Protein AF-A0A2X3EYW0-F1 (afdb_monomer_lite)

Structure (mmCIF, N/CA/C/O backbone):
data_AF-A0A2X3EYW0-F1
#
_entry.id   AF-A0A2X3EYW0-F1
#
loop_
_atom_site.group_PDB
_atom_site.id
_atom_site.type_symbol
_atom_site.label_atom_id
_atom_site.label_alt_id
_atom_site.label_comp_id
_atom_site.label_asym_id
_atom_site.label_entity_id
_atom_site.label_seq_id
_atom_site.pdbx_PDB_ins_code
_atom_site.Cartn_x
_atom_site.Cartn_y
_atom_site.Cartn_z
_atom_site.occupancy
_atom_site.B_iso_or_equiv
_atom_site.auth_seq_id
_atom_site.auth_comp_id
_atom_site.auth_asym_id
_atom_site.auth_atom_id
_atom_site.pdbx_PDB_model_num
ATOM 1 N N . MET A 1 1 ? -17.356 12.977 3.835 1.00 49.22 1 MET A N 1
ATOM 2 C CA . MET A 1 1 ? -16.602 12.185 4.832 1.00 49.22 1 MET A CA 1
ATOM 3 C C . MET A 1 1 ? -15.891 11.088 4.058 1.00 49.22 1 MET A C 1
ATOM 5 O O . MET A 1 1 ? -16.578 10.277 3.456 1.00 49.22 1 MET A O 1
ATOM 9 N N . THR A 1 2 ? -14.564 11.143 3.922 1.00 60.09 2 THR A N 1
ATOM 10 C CA . THR A 1 2 ? -13.821 10.163 3.106 1.00 60.09 2 THR A CA 1
ATOM 11 C C . THR A 1 2 ? -13.886 8.774 3.749 1.00 60.09 2 THR A C 1
ATOM 13 O O . THR A 1 2 ? -13.945 8.666 4.977 1.00 60.09 2 THR A O 1
ATOM 16 N N . TRP A 1 3 ? -13.895 7.713 2.933 1.00 69.06 3 TRP A N 1
ATOM 17 C CA . TRP A 1 3 ? -14.007 6.310 3.373 1.00 69.06 3 TRP A CA 1
ATOM 18 C C . TRP A 1 3 ? -12.967 5.924 4.442 1.00 69.06 3 TRP A C 1
ATOM 20 O O . TRP A 1 3 ? -13.266 5.156 5.355 1.00 69.06 3 TRP A O 1
ATOM 30 N N . VAL A 1 4 ? -11.802 6.573 4.409 1.00 79.25 4 VAL A N 1
ATOM 31 C CA . VAL A 1 4 ? -10.723 6.501 5.407 1.00 79.25 4 VAL A CA 1
ATOM 32 C C . VAL A 1 4 ? -11.198 6.750 6.848 1.00 79.25 4 VAL A C 1
ATOM 34 O O . VAL A 1 4 ? -10.780 6.062 7.782 1.00 79.25 4 VAL A O 1
ATOM 37 N N . HIS A 1 5 ? -12.096 7.717 7.051 1.00 80.56 5 HIS A N 1
ATOM 38 C CA . HIS A 1 5 ? -12.575 8.099 8.384 1.00 80.56 5 HIS A CA 1
ATOM 39 C C . HIS A 1 5 ? -13.739 7.229 8.872 1.00 80.56 5 HIS A C 1
ATOM 41 O O . HIS A 1 5 ? -14.066 7.250 10.060 1.00 80.56 5 HIS A O 1
ATOM 47 N N . ALA A 1 6 ? -14.367 6.452 7.985 1.00 84.25 6 ALA A N 1
ATOM 48 C CA . ALA A 1 6 ? -15.494 5.602 8.351 1.00 84.25 6 ALA A CA 1
ATOM 49 C C . ALA A 1 6 ? -15.047 4.408 9.212 1.00 84.25 6 ALA A C 1
ATOM 51 O O . ALA A 1 6 ? -15.672 4.130 10.232 1.00 84.25 6 ALA A O 1
ATOM 52 N N . ILE A 1 7 ? -13.936 3.749 8.866 1.00 86.56 7 ILE A N 1
ATOM 53 C CA . ILE A 1 7 ? -13.400 2.585 9.597 1.00 86.56 7 ILE A CA 1
ATOM 54 C C . ILE A 1 7 ? -13.190 2.876 11.100 1.00 86.56 7 ILE A C 1
ATOM 56 O O . ILE A 1 7 ? -13.763 2.160 11.928 1.00 86.56 7 ILE A O 1
ATOM 60 N N . PRO A 1 8 ? -12.445 3.928 11.507 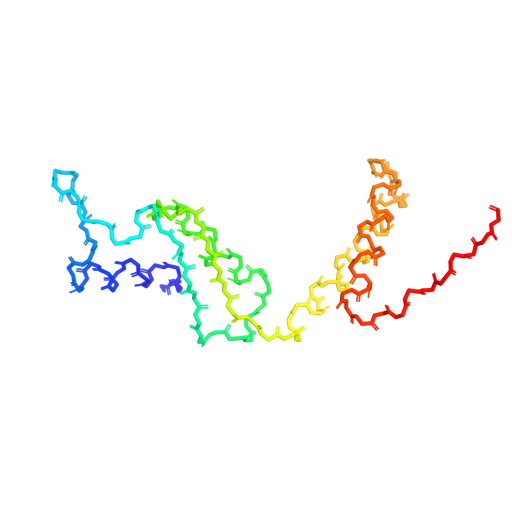1.00 86.00 8 PRO A N 1
ATOM 61 C CA . PRO A 1 8 ? -12.274 4.239 12.925 1.00 86.00 8 PRO A CA 1
ATOM 62 C C . PRO A 1 8 ? -13.581 4.690 13.587 1.00 86.00 8 PRO A C 1
ATOM 64 O O . PRO A 1 8 ? -13.826 4.334 14.739 1.00 86.00 8 PRO A O 1
ATOM 67 N N . LEU A 1 9 ? -14.450 5.416 12.871 1.00 87.94 9 LEU A N 1
ATOM 68 C CA . LEU A 1 9 ? -15.754 5.832 13.392 1.00 87.94 9 LEU A CA 1
ATOM 69 C C . LEU A 1 9 ? -16.610 4.617 13.781 1.00 87.94 9 LEU A C 1
ATOM 71 O O . LEU A 1 9 ? -17.181 4.586 14.871 1.00 87.94 9 LEU A O 1
ATOM 75 N N . TYR A 1 10 ? -16.690 3.605 12.913 1.00 90.44 10 TYR A N 1
ATOM 76 C CA . TYR A 1 10 ? -17.443 2.382 13.194 1.00 90.44 10 TYR A CA 1
ATOM 77 C C . TYR A 1 10 ? -16.789 1.533 14.289 1.00 90.44 10 TYR A C 1
ATOM 79 O O . TYR A 1 10 ? -17.503 1.004 15.139 1.00 90.44 10 TYR A O 1
ATOM 87 N N . ALA A 1 11 ? -15.456 1.469 14.349 1.00 89.12 11 ALA A N 1
ATOM 88 C CA . ALA A 1 11 ? -14.756 0.782 15.434 1.00 89.12 11 ALA A CA 1
ATOM 89 C C . ALA A 1 11 ? -15.024 1.425 16.807 1.00 89.12 11 ALA A C 1
ATOM 91 O O . ALA A 1 11 ? -15.203 0.710 17.792 1.00 89.12 11 ALA A O 1
ATOM 92 N N . ILE A 1 12 ? -15.113 2.759 16.877 1.00 90.75 12 ILE A N 1
ATOM 93 C CA . ILE A 1 12 ? -15.508 3.476 18.101 1.00 90.75 12 ILE A CA 1
ATOM 94 C C . ILE A 1 12 ? -16.962 3.158 18.459 1.00 90.75 12 ILE A C 1
ATOM 96 O O . ILE A 1 12 ? -17.245 2.815 19.605 1.00 90.75 12 ILE A O 1
ATOM 100 N N . LYS A 1 13 ? -17.879 3.202 17.480 1.00 90.69 13 LYS A N 1
ATOM 101 C CA . LYS A 1 13 ? -19.300 2.868 17.694 1.00 90.69 13 LYS A CA 1
ATOM 102 C C . LYS A 1 13 ? -19.506 1.444 18.218 1.00 90.69 13 LYS A C 1
ATOM 104 O O . LYS A 1 13 ? -20.417 1.220 19.003 1.00 90.69 13 LYS A O 1
ATOM 109 N N . GLN A 1 14 ? -18.661 0.500 17.808 1.00 91.81 14 GLN A N 1
ATOM 110 C CA . GLN A 1 14 ? -18.693 -0.892 18.269 1.00 91.81 14 GLN A CA 1
ATOM 111 C C . GLN A 1 14 ? -17.881 -1.134 19.557 1.00 91.81 14 GLN A C 1
ATOM 113 O O . GLN A 1 14 ? -17.811 -2.263 20.035 1.00 91.81 14 GLN A O 1
ATOM 118 N N . GLY A 1 15 ? -17.241 -0.105 20.128 1.00 90.56 15 GLY A N 1
ATOM 119 C CA . GLY A 1 15 ? -16.423 -0.229 21.343 1.00 90.56 15 GLY A CA 1
ATOM 120 C C . GLY A 1 15 ? -15.077 -0.944 21.146 1.00 90.56 15 GLY A C 1
ATOM 121 O O . GLY A 1 15 ? -14.429 -1.323 22.124 1.00 90.56 15 GLY A O 1
ATOM 122 N N . LEU A 1 16 ? -14.646 -1.121 19.895 1.00 89.94 16 LEU A N 1
ATOM 123 C CA . LEU A 1 16 ? -13.391 -1.771 19.499 1.00 89.94 16 LEU A CA 1
ATOM 124 C C . LEU A 1 16 ? -12.197 -0.799 19.468 1.00 89.94 16 LEU A C 1
ATOM 126 O O . LEU A 1 16 ? -11.038 -1.227 19.475 1.00 89.94 16 LEU A O 1
ATOM 130 N N . LEU A 1 17 ? -12.474 0.507 19.441 1.00 90.06 17 LEU A N 1
ATOM 131 C CA . LEU A 1 17 ? -11.487 1.582 19.462 1.00 90.06 17 LEU A CA 1
ATOM 132 C C . LEU A 1 17 ? -11.892 2.651 20.487 1.00 90.06 17 LEU A C 1
ATOM 134 O O . LEU A 1 17 ? -13.035 3.100 20.495 1.00 90.06 17 LEU A O 1
ATOM 138 N N . THR A 1 18 ? -10.957 3.087 21.331 1.00 90.12 18 THR A N 1
ATOM 139 C CA . THR A 1 18 ? -11.167 4.185 22.289 1.00 90.12 18 THR A CA 1
ATOM 140 C C . THR A 1 18 ? -10.250 5.368 21.992 1.00 90.12 18 THR A C 1
ATOM 142 O O . THR A 1 18 ? -9.112 5.201 21.547 1.00 90.12 18 THR A O 1
ATOM 145 N N . VAL A 1 19 ? -10.738 6.577 22.283 1.00 87.50 19 VAL A N 1
ATOM 146 C CA . VAL A 1 19 ? -9.959 7.823 22.160 1.00 87.50 19 VAL A CA 1
ATOM 147 C C . VAL A 1 19 ? -9.063 8.044 23.384 1.00 87.50 19 VAL A C 1
ATOM 149 O O . VAL A 1 19 ? -7.952 8.556 23.254 1.00 87.50 19 VAL A O 1
ATOM 152 N N . GLU A 1 20 ? -9.517 7.629 24.570 1.00 88.50 20 GLU A N 1
ATOM 153 C CA . GLU A 1 20 ? -8.763 7.786 25.814 1.00 88.50 20 GLU A CA 1
ATOM 154 C C . GLU A 1 20 ? -7.443 6.995 25.785 1.00 88.50 20 GLU A C 1
ATOM 156 O O . GLU A 1 20 ? -7.389 5.845 25.340 1.00 88.50 20 GLU A O 1
ATOM 161 N N . LYS A 1 21 ? -6.360 7.629 26.262 1.00 83.00 21 LYS A N 1
ATOM 162 C CA . LYS A 1 21 ? -5.015 7.031 26.297 1.00 83.00 21 LYS A CA 1
ATOM 163 C C . LYS A 1 21 ? -4.876 5.962 27.383 1.00 83.00 21 LYS A C 1
ATOM 165 O O . LYS A 1 21 ? -4.164 4.979 27.186 1.00 83.00 21 LYS A O 1
ATOM 170 N N . LYS A 1 22 ? -5.524 6.152 28.534 1.00 87.06 22 LYS A N 1
ATOM 171 C CA . LYS A 1 22 ? -5.467 5.209 29.652 1.00 87.06 22 LYS A CA 1
ATOM 172 C C . LYS A 1 22 ? -6.342 3.998 29.327 1.00 87.06 22 LYS A C 1
ATOM 174 O O . LYS A 1 22 ? -7.524 4.151 29.056 1.00 87.06 22 LYS A O 1
ATOM 179 N N . GLY A 1 23 ? -5.753 2.801 29.322 1.00 82.75 23 GLY A N 1
ATOM 180 C CA . GLY A 1 23 ? -6.479 1.570 28.982 1.00 82.75 23 GLY A CA 1
ATOM 181 C C . GLY A 1 23 ? -6.958 1.510 27.526 1.00 82.75 23 GLY A C 1
ATOM 182 O O . GLY A 1 23 ? -7.998 0.910 27.256 1.00 82.75 23 GLY A O 1
ATOM 183 N N . LYS A 1 24 ? -6.225 2.151 26.599 1.00 88.38 24 LYS A N 1
ATOM 184 C CA . LYS A 1 24 ? -6.621 2.289 25.192 1.00 88.38 24 LYS A CA 1
ATOM 185 C C . LYS A 1 24 ? -6.947 0.932 24.563 1.00 88.38 24 LYS A C 1
ATOM 187 O O . LYS A 1 24 ? -6.078 0.069 24.443 1.00 88.38 24 LYS A O 1
ATOM 192 N N . LYS A 1 25 ? -8.181 0.782 24.082 1.00 88.06 25 LYS A N 1
ATOM 193 C CA . LYS A 1 25 ? -8.575 -0.320 23.202 1.00 88.06 25 LYS A CA 1
ATOM 194 C C . LYS A 1 25 ? -8.317 0.105 21.767 1.00 88.06 25 LYS A C 1
ATOM 196 O O . LYS A 1 25 ? -8.771 1.163 21.338 1.00 88.06 25 LYS A O 1
ATOM 201 N N . ASN A 1 26 ? -7.567 -0.707 21.038 1.00 90.69 26 ASN A N 1
ATOM 202 C CA . ASN A 1 26 ? -7.345 -0.522 19.614 1.00 90.69 26 ASN A CA 1
ATOM 203 C C . ASN A 1 26 ? -7.272 -1.892 18.945 1.00 90.69 26 ASN A C 1
ATOM 205 O O . ASN A 1 26 ? -6.231 -2.547 18.983 1.00 90.69 26 ASN A O 1
ATOM 209 N N . ILE A 1 27 ? -8.378 -2.311 18.332 1.00 90.44 27 ILE A N 1
ATOM 210 C CA . ILE A 1 27 ? -8.475 -3.603 17.645 1.00 90.44 27 ILE A CA 1
ATOM 211 C C . ILE A 1 27 ? -7.475 -3.754 16.488 1.00 90.44 27 ILE A C 1
ATOM 213 O O . ILE A 1 27 ? -7.124 -4.874 16.134 1.00 90.44 27 ILE A O 1
ATOM 217 N N . PHE A 1 28 ? -6.984 -2.645 15.934 1.00 91.44 28 PHE A N 1
ATOM 218 C CA . PHE A 1 28 ? -6.047 -2.633 14.810 1.00 91.44 28 PHE A CA 1
ATOM 219 C C . PHE A 1 28 ? -4.581 -2.750 15.251 1.00 91.44 28 PHE A C 1
ATOM 221 O O . PHE A 1 28 ? -3.723 -3.103 14.447 1.00 91.44 28 PHE A O 1
ATOM 228 N N . SER A 1 29 ? -4.283 -2.469 16.525 1.00 90.62 29 SER A N 1
ATOM 229 C CA . SER A 1 29 ? -2.909 -2.357 17.023 1.00 90.62 29 SER A CA 1
ATOM 230 C C . SER A 1 29 ? -2.135 -3.666 16.864 1.00 90.62 29 SER A C 1
ATOM 232 O O . SER A 1 29 ? -2.502 -4.679 17.459 1.00 90.62 29 SER A O 1
ATOM 234 N N . GLY A 1 30 ? -1.044 -3.632 16.093 1.00 88.88 30 GLY A N 1
ATOM 235 C CA . GLY A 1 30 ? -0.175 -4.788 15.849 1.00 88.88 30 GLY A CA 1
ATOM 236 C C . GLY A 1 30 ? -0.793 -5.880 14.970 1.00 88.88 30 GLY A C 1
ATOM 237 O O . GLY A 1 30 ? -0.259 -6.985 14.919 1.00 88.88 30 GLY A O 1
ATOM 238 N N . ARG A 1 31 ? -1.914 -5.598 14.293 1.00 92.62 31 ARG A N 1
ATOM 239 C CA . ARG A 1 31 ? -2.596 -6.540 13.392 1.00 92.62 31 ARG A CA 1
ATOM 240 C C . ARG A 1 31 ? -2.484 -6.107 11.936 1.00 92.62 31 ARG A C 1
ATOM 242 O O . ARG A 1 31 ? -2.126 -4.967 11.648 1.00 92.62 31 ARG A O 1
ATOM 249 N N . ILE A 1 32 ? -2.810 -7.024 11.032 1.00 92.12 32 ILE A N 1
ATOM 250 C CA . ILE A 1 32 ? -2.972 -6.733 9.607 1.00 92.12 32 ILE A CA 1
ATOM 251 C C . ILE A 1 32 ? -4.424 -6.306 9.376 1.00 92.12 32 ILE A C 1
ATOM 253 O O . ILE A 1 32 ? -5.348 -6.973 9.842 1.00 92.12 32 ILE A O 1
ATOM 257 N N . LEU A 1 33 ? -4.615 -5.172 8.702 1.00 90.12 33 LEU A N 1
ATOM 258 C CA . LEU A 1 33 ? -5.928 -4.693 8.283 1.00 90.12 33 LEU A CA 1
ATOM 259 C C . LEU A 1 33 ? -6.237 -5.236 6.885 1.00 90.12 33 LEU A C 1
ATOM 261 O O . LEU A 1 33 ? -5.521 -4.934 5.937 1.00 90.12 33 LEU A O 1
ATOM 265 N N . GLU A 1 34 ? -7.301 -6.018 6.753 1.00 92.69 34 GLU A N 1
ATOM 266 C CA . GLU A 1 34 ? -7.745 -6.556 5.465 1.00 92.69 34 GLU A CA 1
ATOM 267 C C . GLU A 1 34 ? -9.053 -5.874 5.052 1.00 92.69 34 GLU A C 1
ATOM 269 O O . GLU A 1 34 ? -10.014 -5.845 5.824 1.00 92.69 34 GLU A O 1
ATOM 274 N N . ILE A 1 35 ? -9.077 -5.280 3.857 1.00 90.06 35 ILE A N 1
ATOM 275 C CA . ILE A 1 35 ? -10.215 -4.520 3.330 1.00 90.06 35 ILE A CA 1
ATOM 276 C C . ILE A 1 35 ? -10.766 -5.228 2.088 1.00 90.06 35 ILE A C 1
ATOM 278 O O . ILE A 1 35 ? -10.057 -5.453 1.105 1.00 90.06 35 ILE A O 1
ATOM 282 N N . GLU A 1 36 ? -12.062 -5.529 2.110 1.00 91.69 36 GLU A N 1
ATOM 283 C CA . GLU A 1 36 ? -12.811 -6.088 0.981 1.00 91.69 36 GLU A CA 1
ATOM 284 C C . GLU A 1 36 ? -14.065 -5.245 0.679 1.00 91.69 36 GLU A C 1
ATOM 286 O O . GLU A 1 36 ? -14.475 -4.405 1.481 1.00 91.69 36 GLU A O 1
ATOM 291 N N . GLY A 1 37 ? -14.685 -5.474 -0.485 1.00 89.00 37 GLY A N 1
ATOM 292 C CA . GLY A 1 37 ? -15.959 -4.850 -0.876 1.00 89.00 37 GLY A CA 1
ATOM 293 C C . GLY A 1 37 ? -15.846 -3.621 -1.784 1.00 89.00 37 GLY A C 1
ATOM 294 O O . GLY A 1 37 ? -16.871 -3.066 -2.170 1.00 89.00 37 GLY A O 1
ATOM 295 N N . LEU A 1 38 ? -14.628 -3.218 -2.161 1.00 90.75 38 LEU A N 1
ATOM 296 C CA . LEU A 1 38 ? -14.360 -2.078 -3.049 1.00 90.75 38 LEU A CA 1
ATOM 297 C C . LEU A 1 38 ? -13.422 -2.476 -4.210 1.00 90.75 38 LEU A C 1
ATOM 299 O O . LEU A 1 38 ? -12.319 -1.941 -4.312 1.00 90.75 38 LEU A O 1
ATOM 303 N N . PRO A 1 39 ? -13.809 -3.443 -5.062 1.00 90.56 39 PRO A N 1
ATOM 304 C CA . PRO A 1 39 ? -12.866 -4.095 -5.968 1.00 90.56 39 PRO A CA 1
ATOM 305 C C . PRO A 1 39 ? -12.459 -3.236 -7.178 1.00 90.56 39 PRO A C 1
ATOM 307 O O . PRO A 1 39 ? -11.379 -3.441 -7.725 1.00 90.56 39 PRO A O 1
ATOM 310 N N . ASP A 1 40 ? -13.284 -2.263 -7.569 1.00 90.88 40 ASP A N 1
ATOM 311 C CA . ASP A 1 40 ? -13.086 -1.436 -8.771 1.00 90.88 40 ASP A CA 1
ATOM 312 C C . ASP A 1 40 ? -12.442 -0.072 -8.475 1.00 90.88 40 ASP A C 1
ATOM 314 O O . ASP A 1 40 ? -12.440 0.825 -9.319 1.00 90.88 40 ASP A O 1
ATOM 318 N N . LEU A 1 41 ? -11.912 0.119 -7.262 1.00 91.31 41 LEU A N 1
ATOM 319 C CA . LEU A 1 41 ? -11.170 1.333 -6.937 1.00 91.31 41 LEU A CA 1
ATOM 320 C C . LEU A 1 41 ? -9.901 1.429 -7.779 1.00 91.31 41 LEU A C 1
ATOM 322 O O . LEU A 1 41 ? -9.175 0.447 -7.960 1.00 91.31 41 LEU A O 1
ATOM 326 N N . LYS A 1 42 ? -9.585 2.653 -8.213 1.00 91.81 42 LYS A N 1
ATOM 327 C CA . LYS A 1 42 ? -8.265 2.940 -8.773 1.00 91.81 42 LYS A CA 1
ATOM 328 C C . LYS A 1 42 ? -7.189 2.702 -7.717 1.00 91.81 42 LYS A C 1
ATOM 330 O O . LYS A 1 42 ? -7.427 2.903 -6.523 1.00 91.81 42 LYS A O 1
ATOM 335 N N . VAL A 1 43 ? -5.994 2.311 -8.153 1.00 91.69 43 VAL A N 1
ATOM 336 C CA . VAL A 1 43 ? -4.880 1.992 -7.245 1.00 91.69 43 VAL A CA 1
ATOM 337 C C . VAL A 1 43 ? -4.518 3.190 -6.359 1.00 91.69 43 VAL A C 1
ATOM 339 O O . VAL A 1 43 ? -4.222 3.008 -5.182 1.00 91.69 43 VAL A O 1
ATOM 342 N N . GLU A 1 44 ? -4.634 4.416 -6.867 1.00 90.44 44 GLU A N 1
ATOM 343 C CA . GLU A 1 44 ? -4.409 5.650 -6.106 1.00 90.44 44 GLU A CA 1
ATOM 344 C C . GLU A 1 44 ? -5.441 5.836 -4.983 1.00 90.44 44 GLU A C 1
ATOM 346 O O . GLU A 1 44 ? -5.090 6.227 -3.875 1.00 90.44 44 GLU A O 1
ATOM 351 N N . GLN A 1 45 ? -6.708 5.501 -5.235 1.00 89.44 45 GLN A N 1
ATOM 352 C CA . GLN A 1 45 ? -7.770 5.584 -4.225 1.00 89.44 45 GLN A CA 1
ATOM 353 C C . GLN A 1 45 ? -7.641 4.469 -3.184 1.00 89.44 45 GLN A C 1
ATOM 355 O O . GLN A 1 45 ? -7.881 4.674 -1.995 1.00 89.44 45 GLN A O 1
ATOM 360 N N . ALA A 1 46 ? -7.246 3.275 -3.626 1.00 91.12 46 ALA A N 1
ATOM 361 C CA . ALA A 1 46 ? -6.929 2.168 -2.737 1.00 91.12 46 ALA A CA 1
ATOM 362 C C . ALA A 1 46 ? -5.733 2.504 -1.832 1.00 91.12 46 ALA A C 1
ATOM 364 O O . ALA A 1 46 ? -5.744 2.156 -0.649 1.00 91.12 46 ALA A O 1
ATOM 365 N N . PHE A 1 47 ? -4.746 3.240 -2.357 1.00 90.69 47 PHE A N 1
ATOM 366 C CA . PHE A 1 47 ? -3.599 3.703 -1.587 1.00 90.69 47 PHE A CA 1
ATOM 367 C C . PHE A 1 47 ? -4.021 4.580 -0.403 1.00 90.69 47 PHE A C 1
ATOM 369 O O . PHE A 1 47 ? -3.557 4.324 0.705 1.00 90.69 47 PHE A O 1
ATOM 376 N N . GLU A 1 48 ? -4.971 5.507 -0.579 1.00 89.94 48 GLU A N 1
ATOM 377 C CA . GLU A 1 48 ? -5.490 6.350 0.516 1.00 89.94 48 GLU A CA 1
ATOM 378 C C . GLU A 1 48 ? -6.029 5.527 1.701 1.00 89.94 48 GLU A C 1
ATOM 380 O O . GLU A 1 48 ? -5.838 5.885 2.865 1.00 89.94 48 GLU A O 1
ATOM 385 N N . LEU A 1 49 ? -6.689 4.396 1.422 1.00 87.81 49 LEU A N 1
ATOM 386 C CA . LEU A 1 49 ? -7.194 3.489 2.458 1.00 87.81 49 LEU A CA 1
ATOM 387 C C . LEU A 1 49 ? -6.062 2.726 3.148 1.00 87.81 49 LEU A C 1
ATOM 389 O O . LEU A 1 49 ? -6.073 2.565 4.371 1.00 87.81 49 LEU A O 1
ATOM 393 N N . THR A 1 50 ? -5.092 2.242 2.372 1.00 89.06 50 THR A N 1
ATOM 394 C CA . THR A 1 50 ? -3.961 1.483 2.914 1.00 89.06 50 THR A CA 1
ATOM 395 C C . THR A 1 50 ? -2.993 2.359 3.705 1.00 89.06 50 THR A C 1
ATOM 397 O O . THR A 1 50 ? -2.508 1.918 4.744 1.00 89.06 50 THR A O 1
ATOM 400 N N . ASP A 1 51 ? -2.772 3.605 3.290 1.00 90.25 51 ASP A N 1
ATOM 401 C CA . ASP A 1 51 ? -1.878 4.556 3.955 1.00 90.25 51 ASP A CA 1
ATOM 402 C C . ASP A 1 51 ? -2.418 4.946 5.339 1.00 90.25 51 ASP A C 1
ATOM 404 O O . ASP A 1 51 ? -1.727 4.862 6.358 1.00 90.25 51 ASP A O 1
ATOM 408 N N . ALA A 1 52 ? -3.728 5.196 5.425 1.00 87.94 52 ALA A N 1
ATOM 409 C CA . ALA A 1 52 ? -4.391 5.508 6.687 1.00 87.94 52 ALA A CA 1
ATOM 410 C C . ALA A 1 52 ? -4.344 4.377 7.733 1.00 87.94 52 ALA A C 1
ATOM 412 O O . ALA A 1 52 ? -4.635 4.614 8.908 1.00 87.94 52 ALA A O 1
ATOM 413 N N . SER A 1 53 ? -3.983 3.148 7.349 1.00 86.94 53 SER A N 1
ATOM 414 C CA . SER A 1 53 ? -3.810 2.039 8.295 1.00 86.94 53 SER A CA 1
ATOM 415 C C . SER A 1 53 ? -2.655 2.273 9.278 1.00 86.94 53 SER A C 1
ATOM 417 O O . SER A 1 53 ? -2.747 1.859 10.441 1.00 86.94 53 SER A O 1
ATOM 419 N N . ALA A 1 54 ? -1.614 3.006 8.862 1.00 85.94 54 ALA A N 1
ATOM 420 C CA . ALA A 1 54 ? -0.482 3.358 9.715 1.00 85.94 54 ALA A CA 1
ATOM 421 C C . ALA A 1 54 ? -0.935 4.228 10.899 1.00 85.94 54 ALA A C 1
ATOM 423 O O . ALA A 1 54 ? -0.570 3.976 12.051 1.00 85.94 54 ALA A O 1
ATOM 424 N N . GLU A 1 55 ? -1.850 5.171 10.652 1.00 84.00 55 GLU A N 1
ATOM 425 C CA . GLU A 1 55 ? -2.465 5.998 11.695 1.00 84.00 55 GLU A CA 1
ATOM 426 C C . GLU A 1 55 ? -3.311 5.194 12.703 1.00 84.00 55 GLU A C 1
ATOM 428 O O . GLU A 1 55 ? -3.779 5.733 13.713 1.00 84.00 55 GLU A O 1
ATOM 433 N N . ARG A 1 56 ? -3.575 3.912 12.426 1.00 82.00 56 ARG A N 1
ATOM 434 C CA . ARG A 1 56 ? -4.323 2.996 13.301 1.00 82.00 56 ARG A CA 1
ATOM 435 C C . ARG A 1 56 ? -3.411 2.025 14.051 1.00 82.00 56 ARG A C 1
ATOM 437 O O . ARG A 1 56 ? -3.914 1.182 14.792 1.00 82.00 56 ARG A O 1
ATOM 444 N N . SER A 1 57 ? -2.091 2.177 13.926 1.00 86.12 57 SER A N 1
ATOM 445 C CA . SER A 1 57 ? -1.090 1.272 14.509 1.00 86.12 57 SER A CA 1
ATOM 446 C C . SER A 1 57 ? -1.201 -0.168 13.991 1.00 86.12 57 SER A C 1
ATOM 448 O O . SER A 1 57 ? -0.808 -1.106 14.690 1.00 86.12 57 SER A O 1
ATOM 450 N N . ALA A 1 58 ? -1.749 -0.347 12.786 1.00 88.56 58 ALA A N 1
ATOM 451 C CA . ALA A 1 58 ? -1.708 -1.625 12.091 1.00 88.56 58 ALA A CA 1
ATOM 452 C C . ALA A 1 58 ? -0.264 -1.941 11.669 1.00 88.56 58 ALA A C 1
ATOM 454 O O . ALA A 1 58 ? 0.512 -1.042 11.351 1.00 88.56 58 ALA A O 1
ATOM 455 N N . ALA A 1 59 ? 0.095 -3.224 11.669 1.00 90.06 59 ALA A N 1
ATOM 456 C CA . ALA A 1 59 ? 1.394 -3.694 11.188 1.00 90.06 59 ALA A CA 1
ATOM 457 C C . ALA A 1 59 ? 1.481 -3.692 9.650 1.00 90.06 59 ALA A C 1
ATOM 459 O O . ALA A 1 59 ? 2.571 -3.688 9.087 1.00 90.06 59 ALA A O 1
ATOM 460 N N . GLY A 1 60 ? 0.330 -3.694 8.976 1.00 91.44 60 GLY A N 1
ATOM 461 C CA . GLY A 1 60 ? 0.208 -3.626 7.527 1.00 91.44 60 GLY A CA 1
ATOM 462 C C . GLY A 1 60 ? -1.255 -3.589 7.098 1.00 91.44 60 GLY A C 1
ATOM 463 O O . GLY A 1 60 ? -2.158 -3.795 7.915 1.00 91.44 60 GLY A O 1
ATOM 464 N N . CYS A 1 61 ? -1.483 -3.339 5.811 1.00 92.88 61 CYS A N 1
ATOM 465 C CA . CYS A 1 61 ? -2.812 -3.310 5.219 1.00 92.88 61 CYS A CA 1
ATOM 466 C C . CYS A 1 61 ? -2.816 -4.019 3.866 1.00 92.88 61 CYS A C 1
ATOM 468 O O . CYS A 1 61 ? -1.857 -3.914 3.101 1.00 92.88 61 CYS A O 1
ATOM 470 N N . THR A 1 62 ? -3.900 -4.728 3.578 1.00 93.56 62 THR A N 1
ATOM 471 C CA . THR A 1 62 ? -4.186 -5.312 2.270 1.00 93.56 62 THR A CA 1
ATOM 472 C C . THR A 1 62 ? -5.595 -4.926 1.849 1.00 93.56 62 THR A C 1
ATOM 474 O O . THR A 1 62 ? -6.506 -4.833 2.674 1.00 93.56 62 THR A O 1
ATOM 477 N N . ILE A 1 63 ? -5.772 -4.692 0.555 1.00 93.50 63 ILE A N 1
ATOM 478 C CA . ILE A 1 63 ? -7.061 -4.390 -0.051 1.00 93.50 63 ILE A CA 1
ATOM 479 C C . ILE A 1 63 ? -7.244 -5.260 -1.284 1.00 93.50 63 ILE A C 1
ATOM 481 O O . ILE A 1 63 ? -6.345 -5.398 -2.116 1.00 93.50 63 ILE A O 1
ATOM 485 N N . LYS A 1 64 ? -8.420 -5.868 -1.393 1.00 93.06 64 LYS A N 1
ATOM 486 C CA . LYS A 1 64 ? -8.761 -6.733 -2.516 1.00 93.06 64 LYS A CA 1
ATOM 487 C C . LYS A 1 64 ? -9.321 -5.909 -3.667 1.00 93.06 64 LYS A C 1
ATOM 489 O O . LYS A 1 64 ? -10.424 -5.375 -3.564 1.00 93.06 64 LYS A O 1
ATOM 494 N N . LEU A 1 65 ? -8.564 -5.857 -4.758 1.00 94.19 65 LEU A N 1
ATOM 495 C CA . LEU A 1 65 ? -8.947 -5.202 -6.006 1.00 94.19 65 LEU A CA 1
ATOM 496 C C . LEU A 1 65 ? -9.095 -6.214 -7.141 1.00 94.19 65 LEU A C 1
ATOM 498 O O . LEU A 1 65 ? -8.489 -7.290 -7.132 1.00 94.19 65 LEU A O 1
ATOM 502 N N . ASN A 1 66 ? -9.888 -5.828 -8.132 1.00 93.38 66 ASN A N 1
ATOM 503 C CA . ASN A 1 66 ? -9.986 -6.500 -9.415 1.00 93.38 66 ASN A CA 1
ATOM 504 C C . ASN A 1 66 ? -8.710 -6.278 -10.250 1.00 93.38 66 ASN A C 1
ATOM 506 O O . ASN A 1 66 ? -7.865 -5.435 -9.937 1.00 93.38 66 ASN A O 1
ATOM 510 N N . LYS A 1 67 ? -8.530 -7.065 -11.315 1.00 91.56 67 LYS A N 1
ATOM 511 C CA . LYS A 1 67 ? -7.295 -7.027 -12.121 1.00 91.56 67 LYS A CA 1
ATOM 512 C C . LYS A 1 67 ? -7.221 -5.780 -12.996 1.00 91.56 67 LYS A C 1
ATOM 514 O O . LYS A 1 67 ? -6.137 -5.270 -13.247 1.00 91.56 67 LYS A O 1
ATOM 519 N N . GLU A 1 68 ? -8.367 -5.301 -13.444 1.00 92.19 68 GLU A N 1
ATOM 520 C CA . GLU A 1 68 ? -8.559 -4.188 -14.361 1.00 92.19 68 GLU A CA 1
ATOM 521 C C . GLU A 1 68 ? -7.878 -2.898 -13.860 1.00 92.19 68 GLU A C 1
ATOM 523 O O . GLU A 1 68 ? -6.995 -2.404 -14.569 1.00 92.19 68 GLU A O 1
ATOM 528 N N . PRO A 1 69 ? -8.157 -2.392 -12.637 1.00 92.94 69 PRO A N 1
ATOM 529 C CA . PRO A 1 69 ? -7.483 -1.195 -12.122 1.00 92.94 69 PRO A CA 1
ATOM 530 C C . PRO A 1 69 ? -5.975 -1.399 -11.913 1.00 92.94 69 PRO A C 1
ATOM 532 O O . PRO A 1 69 ? -5.191 -0.464 -12.070 1.00 92.94 69 PRO A O 1
ATOM 535 N N . ILE A 1 70 ? -5.541 -2.625 -11.599 1.00 91.88 70 ILE A N 1
ATOM 536 C CA . ILE A 1 70 ? -4.119 -2.952 -11.428 1.00 91.88 70 ILE A CA 1
ATOM 537 C C . ILE A 1 70 ? -3.394 -2.879 -12.777 1.00 91.88 70 ILE A C 1
ATOM 539 O O . ILE A 1 70 ? -2.311 -2.304 -12.868 1.00 91.88 70 ILE A O 1
ATOM 543 N N . VAL A 1 71 ? -3.984 -3.433 -13.836 1.00 93.31 71 VAL A N 1
ATOM 544 C CA . VAL A 1 71 ? -3.406 -3.428 -15.188 1.00 93.31 71 VAL A CA 1
ATOM 545 C C . VAL A 1 71 ? -3.332 -2.004 -15.747 1.00 93.31 71 VAL A C 1
ATOM 547 O O . VAL A 1 71 ? -2.298 -1.632 -16.303 1.00 93.31 71 VAL A O 1
ATOM 550 N N . GLU A 1 72 ? -4.379 -1.189 -15.558 1.00 92.81 72 GLU A N 1
ATOM 551 C CA . GLU A 1 72 ? -4.373 0.243 -15.911 1.00 92.81 72 GLU A CA 1
ATOM 552 C C . GLU A 1 72 ? -3.186 0.961 -15.250 1.00 92.81 72 GLU A C 1
ATOM 554 O O . GLU A 1 72 ? -2.386 1.616 -15.927 1.00 92.81 72 GLU A O 1
ATOM 559 N N . TYR A 1 73 ? -3.015 0.756 -13.941 1.00 94.25 73 TYR A N 1
ATOM 560 C CA . TYR A 1 73 ? -1.925 1.347 -13.172 1.00 94.25 73 TYR A CA 1
ATOM 561 C C . TYR A 1 73 ? -0.542 0.884 -13.653 1.00 94.25 73 TYR A C 1
ATOM 563 O O . TYR A 1 73 ? 0.363 1.702 -13.831 1.00 94.25 73 TYR A O 1
ATOM 571 N N . LEU A 1 74 ? -0.352 -0.416 -13.902 1.00 94.06 74 LEU A N 1
ATOM 572 C CA . LEU A 1 74 ? 0.925 -0.957 -14.380 1.00 94.06 74 LEU A CA 1
ATOM 573 C C . LEU A 1 74 ? 1.320 -0.383 -15.745 1.00 94.06 74 LEU A C 1
ATOM 575 O O . LEU A 1 74 ? 2.472 0.015 -15.922 1.00 94.06 74 LEU A O 1
ATOM 579 N N . ASN A 1 75 ? 0.375 -0.291 -16.683 1.00 93.38 75 ASN A N 1
ATOM 580 C CA . ASN A 1 75 ? 0.631 0.255 -18.017 1.00 93.38 75 ASN A CA 1
ATOM 581 C C . ASN A 1 75 ? 1.043 1.732 -17.960 1.00 93.38 75 ASN A C 1
ATOM 583 O O . ASN A 1 75 ? 2.015 2.120 -18.610 1.00 93.38 75 ASN A O 1
ATOM 587 N N . SER A 1 76 ? 0.363 2.533 -17.134 1.00 94.50 76 SER A N 1
ATOM 588 C CA . SER A 1 76 ? 0.728 3.936 -16.900 1.00 94.50 76 SER A CA 1
ATOM 589 C C . SER A 1 76 ? 2.152 4.069 -16.335 1.00 94.50 76 SER A C 1
ATOM 591 O O . SER A 1 76 ? 2.977 4.825 -16.854 1.00 94.50 76 SER A O 1
ATOM 593 N N . ASN A 1 77 ? 2.497 3.249 -15.337 1.00 94.62 77 ASN A N 1
ATOM 594 C CA . ASN A 1 77 ? 3.826 3.267 -14.724 1.00 94.62 77 ASN A CA 1
ATOM 595 C C . ASN A 1 77 ? 4.943 2.809 -15.671 1.00 94.62 77 ASN A C 1
ATOM 597 O O . ASN A 1 77 ? 6.042 3.357 -15.621 1.00 94.62 77 ASN A O 1
ATOM 601 N N . ILE A 1 78 ? 4.692 1.834 -16.549 1.00 94.81 78 ILE A N 1
ATOM 602 C CA . ILE A 1 78 ? 5.685 1.404 -17.547 1.00 94.81 78 ILE A CA 1
ATOM 603 C C . ILE A 1 78 ? 6.069 2.573 -18.464 1.00 94.81 78 ILE A C 1
ATOM 605 O O . ILE A 1 78 ? 7.256 2.771 -18.732 1.00 94.81 78 ILE A O 1
ATOM 609 N N . VAL A 1 79 ? 5.089 3.360 -18.924 1.00 95.44 79 VAL A N 1
ATOM 610 C CA . VAL A 1 79 ? 5.341 4.544 -19.765 1.00 95.44 79 VAL A CA 1
ATOM 611 C C . VAL A 1 79 ? 6.165 5.581 -19.001 1.00 95.44 79 VAL A C 1
ATOM 613 O O . VAL A 1 79 ? 7.164 6.072 -19.529 1.00 95.44 79 VAL A O 1
ATOM 616 N N . LEU A 1 80 ? 5.809 5.849 -17.742 1.00 94.88 80 LEU A N 1
ATOM 617 C CA . LEU A 1 80 ? 6.546 6.773 -16.879 1.00 94.88 80 LEU A CA 1
ATOM 618 C C . LEU A 1 80 ? 8.008 6.344 -16.682 1.00 94.88 80 LEU A C 1
ATOM 620 O O . LEU A 1 80 ? 8.916 7.153 -16.849 1.00 94.88 80 LEU A O 1
ATOM 624 N N . LEU A 1 81 ? 8.257 5.069 -16.376 1.00 94.75 81 LEU A N 1
ATOM 625 C CA . LEU A 1 81 ? 9.615 4.559 -16.160 1.00 94.75 81 LEU A CA 1
ATOM 626 C C . LEU A 1 81 ? 10.464 4.612 -17.439 1.00 94.75 81 LEU A C 1
ATOM 628 O O . LEU A 1 81 ? 11.654 4.914 -17.370 1.00 94.75 81 LEU A O 1
ATOM 632 N N . LYS A 1 82 ? 9.864 4.359 -18.612 1.00 93.75 82 LYS A N 1
ATOM 633 C CA . LYS A 1 82 ? 10.542 4.513 -19.912 1.00 93.75 82 LYS A CA 1
ATOM 634 C C . LYS A 1 82 ? 10.927 5.973 -20.169 1.00 93.75 82 LYS A C 1
ATOM 636 O O . LYS A 1 82 ? 12.040 6.227 -20.625 1.00 93.75 82 LYS A O 1
ATOM 641 N N . TRP A 1 83 ? 10.050 6.917 -19.827 1.00 95.88 83 TRP A N 1
ATOM 642 C CA . TRP A 1 83 ? 10.356 8.347 -19.906 1.00 95.88 83 TRP A CA 1
ATOM 643 C C . TRP A 1 83 ? 11.483 8.749 -18.943 1.00 95.88 83 TRP A C 1
ATOM 645 O O . TRP A 1 83 ? 12.435 9.395 -19.365 1.00 95.88 83 TRP A O 1
ATOM 655 N N . MET A 1 84 ? 11.466 8.275 -17.693 1.00 94.44 84 MET A N 1
ATOM 656 C CA . MET A 1 84 ? 12.547 8.537 -16.730 1.00 94.44 84 MET A CA 1
ATOM 657 C C . MET A 1 84 ? 13.921 8.067 -17.237 1.00 94.44 84 MET A C 1
ATOM 659 O O . MET A 1 84 ? 14.916 8.762 -17.045 1.00 94.44 84 MET A O 1
ATOM 663 N N . ILE A 1 85 ? 13.986 6.918 -17.922 1.00 93.94 85 ILE A N 1
ATOM 664 C CA . ILE A 1 85 ? 15.229 6.446 -18.558 1.00 93.94 85 ILE A CA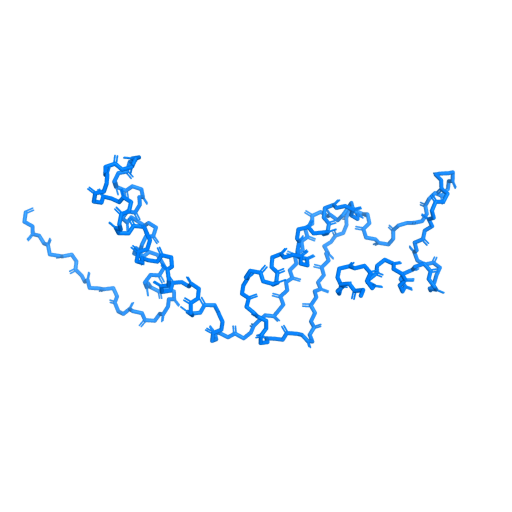 1
ATOM 665 C C . ILE A 1 85 ? 15.693 7.418 -19.652 1.00 93.94 85 ILE A C 1
ATOM 667 O O . ILE A 1 85 ? 16.891 7.680 -19.755 1.00 93.94 85 ILE A O 1
ATOM 671 N N . ALA A 1 86 ? 14.769 7.945 -20.462 1.00 94.38 86 ALA A N 1
ATOM 672 C CA . ALA A 1 86 ? 15.086 8.896 -21.529 1.00 94.38 86 ALA A CA 1
ATOM 673 C C . ALA A 1 86 ? 15.618 10.231 -20.980 1.00 94.38 86 ALA A C 1
ATOM 675 O O . ALA A 1 86 ? 16.558 10.786 -21.542 1.00 94.38 86 ALA A O 1
ATOM 676 N N . GLU A 1 87 ? 15.089 10.685 -19.843 1.00 95.75 87 GLU A N 1
ATOM 677 C CA . GLU A 1 87 ? 15.553 11.883 -19.127 1.00 95.75 87 GLU A CA 1
ATOM 678 C C . GLU A 1 87 ? 16.844 11.654 -18.313 1.00 95.75 87 GLU A C 1
ATOM 680 O O . GLU A 1 87 ? 17.341 12.563 -17.652 1.00 95.75 87 GLU A O 1
ATOM 685 N N . GLY A 1 88 ? 17.405 10.439 -18.328 1.00 92.44 88 GLY A 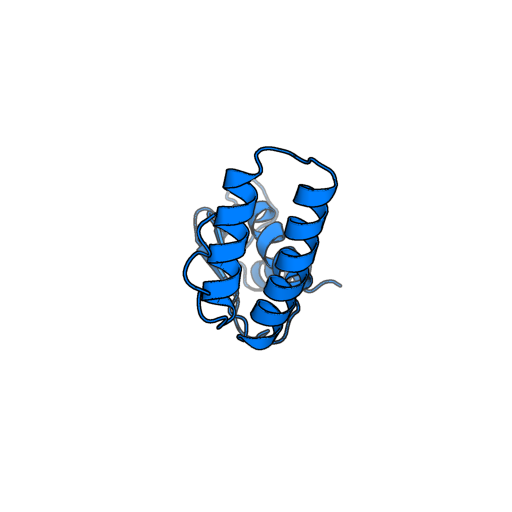N 1
ATOM 686 C CA . GLY A 1 88 ? 18.652 10.119 -17.629 1.00 92.44 88 GLY A CA 1
ATOM 687 C C . GLY A 1 88 ? 18.513 9.947 -16.111 1.00 92.44 88 GLY A C 1
ATOM 688 O O . GLY A 1 88 ? 19.502 10.087 -15.390 1.00 92.44 88 GLY A O 1
ATOM 689 N N . TYR A 1 89 ? 17.316 9.633 -15.602 1.00 90.69 89 TYR A N 1
ATOM 690 C CA . TYR A 1 89 ? 17.104 9.403 -14.171 1.00 90.69 89 TYR A CA 1
ATOM 691 C C . TYR A 1 89 ? 17.692 8.069 -13.692 1.00 90.69 89 TYR A C 1
ATOM 693 O O . TYR A 1 89 ? 17.305 6.993 -14.148 1.00 90.69 89 TYR A O 1
ATOM 701 N N . GLY A 1 90 ? 18.525 8.148 -12.652 1.00 87.12 90 GLY A N 1
ATOM 702 C CA . GLY A 1 90 ? 18.925 7.006 -11.827 1.00 87.12 90 GLY A CA 1
ATOM 703 C C . GLY A 1 90 ? 19.705 5.910 -12.562 1.00 87.12 90 GLY A C 1
ATOM 704 O O . GLY A 1 90 ? 20.316 6.126 -13.605 1.00 87.12 90 GLY A O 1
ATOM 705 N N . ASP A 1 91 ? 19.712 4.706 -11.984 1.00 92.56 91 ASP A N 1
ATOM 706 C CA . ASP A 1 91 ? 20.330 3.536 -12.610 1.00 92.56 91 ASP A CA 1
ATOM 707 C C . ASP A 1 91 ? 19.379 2.895 -13.629 1.00 92.56 91 ASP A C 1
ATOM 709 O O . ASP A 1 91 ? 18.419 2.199 -13.275 1.00 92.56 91 ASP A O 1
ATOM 713 N N . ARG A 1 92 ? 19.704 3.082 -14.911 1.00 92.88 92 ARG A N 1
ATOM 714 C CA . ARG A 1 92 ? 18.963 2.536 -16.053 1.00 92.88 92 ARG A CA 1
ATOM 715 C C . ARG A 1 92 ? 18.675 1.039 -15.920 1.00 92.88 92 ARG A C 1
ATOM 717 O O . ARG A 1 92 ? 17.548 0.617 -16.167 1.00 92.88 92 ARG A O 1
ATOM 724 N N . ARG A 1 93 ? 19.647 0.236 -15.468 1.00 94.25 93 ARG A N 1
ATOM 725 C CA . ARG A 1 93 ? 19.482 -1.226 -15.348 1.00 94.25 93 ARG A CA 1
ATOM 726 C C . ARG A 1 93 ? 18.401 -1.598 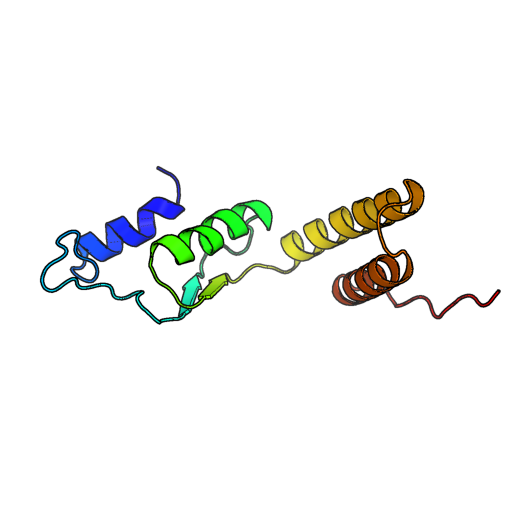-14.334 1.00 94.25 93 ARG A C 1
ATOM 728 O O . ARG A 1 93 ? 17.682 -2.583 -14.505 1.00 94.25 93 ARG A O 1
ATOM 735 N N . THR A 1 94 ? 18.280 -0.833 -13.254 1.00 94.44 94 THR A N 1
ATOM 736 C CA . THR A 1 94 ? 17.255 -1.057 -12.231 1.00 94.44 94 THR A CA 1
ATOM 737 C C . THR A 1 94 ? 15.860 -0.712 -12.742 1.00 94.44 94 THR A C 1
ATOM 739 O O . THR A 1 94 ? 14.937 -1.503 -12.536 1.00 94.44 94 THR A O 1
ATOM 742 N N . LEU A 1 95 ? 15.716 0.397 -13.472 1.00 93.75 95 LEU A N 1
ATOM 743 C CA . LEU A 1 95 ? 14.444 0.784 -14.089 1.00 93.75 95 LEU A CA 1
ATOM 744 C C . LEU A 1 95 ? 14.002 -0.225 -15.161 1.00 93.75 95 LEU A C 1
ATOM 746 O O . LEU A 1 95 ? 12.852 -0.659 -15.151 1.00 93.75 95 LEU A O 1
ATOM 750 N N . GLU A 1 96 ? 14.921 -0.687 -16.014 1.00 94.06 96 GLU A N 1
ATOM 751 C CA . GLU A 1 96 ? 14.645 -1.705 -17.039 1.00 94.06 96 GLU A CA 1
ATOM 752 C C . GLU A 1 96 ? 14.155 -3.029 -16.430 1.00 94.06 96 GLU A C 1
ATOM 754 O O . GLU A 1 96 ? 13.149 -3.583 -16.876 1.00 94.06 96 GLU A O 1
ATOM 759 N N . ARG A 1 97 ? 14.795 -3.513 -15.354 1.00 95.38 97 ARG A N 1
ATOM 760 C CA . ARG A 1 97 ? 14.335 -4.720 -14.636 1.00 95.38 97 ARG A CA 1
ATOM 761 C C . ARG A 1 97 ? 12.939 -4.544 -14.039 1.00 95.38 97 ARG A C 1
ATOM 763 O O . ARG A 1 97 ? 12.143 -5.483 -14.054 1.00 95.38 97 ARG A O 1
ATOM 770 N N . ARG A 1 98 ? 12.630 -3.357 -13.502 1.00 95.12 98 ARG A N 1
ATOM 771 C CA . ARG A 1 98 ? 11.303 -3.063 -12.94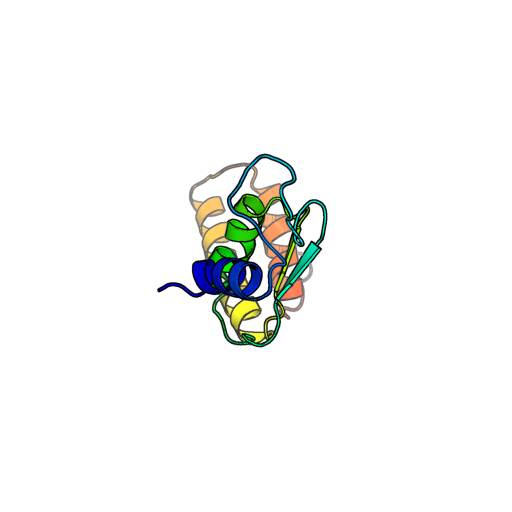5 1.00 95.12 98 ARG A CA 1
ATOM 772 C C . ARG A 1 98 ? 10.235 -3.056 -14.038 1.00 95.12 98 ARG A C 1
ATOM 774 O O . ARG A 1 98 ? 9.194 -3.675 -13.835 1.00 95.12 98 ARG A O 1
ATOM 781 N N . ILE A 1 99 ? 10.519 -2.432 -15.183 1.00 94.44 99 ILE A N 1
ATOM 782 C CA . ILE A 1 99 ? 9.641 -2.428 -16.362 1.00 94.44 99 ILE A CA 1
ATOM 783 C C . ILE A 1 99 ? 9.340 -3.860 -16.812 1.00 94.44 99 ILE A C 1
ATOM 785 O O . ILE A 1 99 ? 8.172 -4.219 -16.909 1.00 94.44 99 ILE A O 1
ATOM 789 N N . GLN A 1 100 ? 10.362 -4.705 -16.987 1.00 94.69 100 GLN A N 1
ATOM 790 C CA . GLN A 1 100 ? 10.178 -6.108 -17.391 1.00 94.69 100 GLN A CA 1
ATOM 791 C C . GLN A 1 100 ? 9.292 -6.890 -16.410 1.00 94.69 100 GLN A C 1
ATOM 793 O O . GLN A 1 100 ? 8.443 -7.686 -16.816 1.00 94.69 100 GLN A O 1
ATOM 798 N N . GLY A 1 101 ? 9.467 -6.659 -15.105 1.00 95.00 101 GLY A N 1
ATOM 799 C CA . GLY A 1 101 ? 8.623 -7.265 -14.076 1.00 95.00 101 GLY A CA 1
ATOM 800 C C . GLY A 1 101 ? 7.162 -6.812 -14.162 1.00 95.00 101 GLY A C 1
ATOM 801 O O . GLY A 1 101 ? 6.258 -7.635 -14.021 1.00 95.00 101 GLY A O 1
ATOM 802 N N . MET A 1 102 ? 6.932 -5.523 -14.425 1.00 93.44 102 MET A N 1
ATOM 803 C CA . MET A 1 102 ? 5.591 -4.955 -14.601 1.00 93.44 102 MET A CA 1
ATOM 804 C C . MET A 1 102 ? 4.928 -5.448 -15.895 1.00 93.44 102 MET A C 1
ATOM 806 O O . MET A 1 102 ? 3.760 -5.821 -15.859 1.00 93.44 102 MET A O 1
ATOM 810 N N . GLU A 1 103 ? 5.668 -5.544 -17.005 1.00 92.69 103 GLU A N 1
ATOM 811 C CA . GLU A 1 103 ? 5.174 -6.075 -18.287 1.00 92.69 103 GLU A CA 1
ATOM 812 C C . GLU A 1 103 ? 4.741 -7.542 -18.147 1.00 92.69 103 GLU A C 1
ATOM 814 O O . GLU A 1 103 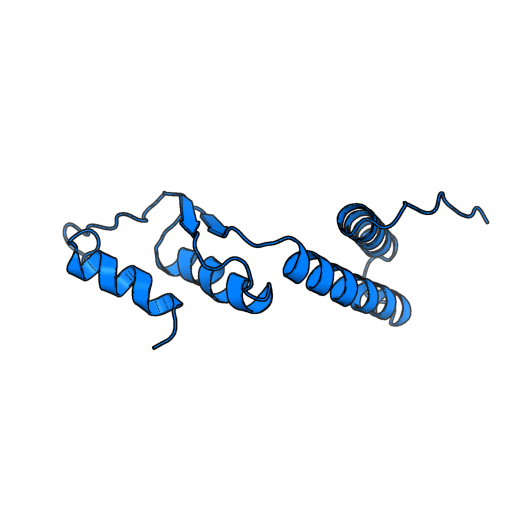? 3.634 -7.903 -18.550 1.00 92.69 103 GLU A O 1
ATOM 819 N N . LYS A 1 104 ? 5.552 -8.368 -17.468 1.00 93.88 104 LYS A N 1
ATOM 820 C CA . LYS A 1 104 ? 5.205 -9.764 -17.158 1.00 93.88 104 LYS A CA 1
ATOM 821 C C . LYS A 1 104 ? 3.932 -9.874 -16.311 1.00 93.88 104 LYS A C 1
ATOM 823 O O . LYS A 1 104 ? 3.151 -10.804 -16.497 1.00 93.88 104 LYS A O 1
ATOM 828 N N . MET A 1 105 ? 3.729 -8.952 -15.370 1.00 86.31 105 MET A N 1
ATOM 829 C CA . MET A 1 105 ? 2.560 -8.939 -14.485 1.00 86.31 105 MET A CA 1
ATOM 830 C C . MET A 1 105 ? 1.286 -8.466 -15.198 1.00 86.31 105 MET A C 1
ATOM 832 O O . MET A 1 105 ? 0.215 -9.010 -14.945 1.00 86.31 105 MET A O 1
ATOM 836 N N . ALA A 1 106 ? 1.402 -7.505 -16.115 1.00 83.38 106 ALA A N 1
ATOM 837 C CA . ALA A 1 106 ? 0.290 -6.976 -16.905 1.00 83.38 106 ALA A CA 1
ATOM 838 C C . ALA A 1 106 ? -0.192 -7.930 -18.022 1.00 83.38 106 ALA A C 1
ATOM 840 O O . ALA A 1 106 ? -1.160 -7.624 -18.712 1.00 83.38 106 ALA A O 1
ATOM 841 N N . GLY A 1 107 ? 0.460 -9.086 -18.205 1.00 76.00 107 GLY A N 1
ATOM 842 C CA . GLY A 1 107 ? 0.131 -10.056 -19.257 1.00 76.00 107 GLY A CA 1
ATOM 843 C C . GLY A 1 107 ? 0.877 -9.829 -20.576 1.00 76.00 107 GLY A C 1
ATOM 844 O O . GLY A 1 107 ? 0.592 -10.508 -21.562 1.00 76.00 107 GLY A O 1
ATOM 845 N N . GLY A 1 108 ? 1.854 -8.917 -20.602 1.00 57.31 108 GLY A N 1
ATOM 846 C CA . GLY A 1 108 ? 2.792 -8.785 -21.707 1.00 57.31 108 GLY A CA 1
ATOM 847 C C . GLY A 1 108 ? 3.709 -10.004 -21.760 1.00 57.31 108 GLY A C 1
ATOM 848 O O . GLY A 1 108 ? 4.438 -10.289 -20.808 1.00 57.31 108 GLY A O 1
ATOM 849 N N . SER A 1 109 ? 3.679 -10.734 -22.877 1.00 38.06 109 SER A N 1
ATOM 850 C CA . SER A 1 109 ? 4.721 -11.710 -23.193 1.00 38.06 109 SER A CA 1
ATOM 851 C C . SER A 1 109 ? 6.066 -11.001 -23.087 1.00 38.06 109 SER A C 1
ATOM 853 O O . SER A 1 109 ? 6.292 -10.002 -23.771 1.00 38.06 109 SER A O 1
ATOM 855 N N . ALA A 1 110 ? 6.933 -11.489 -22.199 1.00 41.66 110 ALA A N 1
ATOM 856 C CA . ALA A 1 110 ? 8.311 -11.046 -22.121 1.00 41.66 110 ALA A CA 1
ATOM 857 C C . ALA A 1 110 ? 8.930 -11.240 -23.509 1.00 41.66 110 ALA A C 1
ATOM 859 O O . ALA A 1 110 ? 9.239 -12.365 -23.904 1.00 41.66 110 ALA A O 1
ATOM 860 N N . ALA A 1 111 ? 9.069 -10.152 -24.269 1.00 39.88 111 ALA A N 1
ATOM 861 C CA . ALA A 1 111 ? 9.843 -10.171 -25.490 1.00 39.88 111 ALA A CA 1
ATOM 862 C C . ALA A 1 111 ? 11.273 -10.528 -25.080 1.00 39.88 111 ALA A C 1
ATOM 864 O O . ALA A 1 111 ? 11.969 -9.758 -24.415 1.00 39.88 111 ALA A O 1
ATOM 865 N N . ALA A 1 112 ? 11.651 -11.765 -25.401 1.00 39.69 112 ALA A N 1
ATOM 866 C CA . ALA A 1 112 ? 12.993 -12.285 -25.261 1.00 39.69 112 ALA A CA 1
ATOM 867 C C . ALA A 1 112 ? 13.999 -11.259 -25.794 1.00 39.69 112 ALA A C 1
ATOM 869 O O . ALA A 1 112 ? 13.781 -10.655 -26.844 1.00 39.69 112 ALA A O 1
ATOM 870 N N . GLY A 1 113 ? 15.081 -11.061 -25.040 1.00 44.91 113 GLY A N 1
ATOM 871 C CA . GLY A 1 113 ? 16.078 -10.034 -25.305 1.00 44.91 113 GLY A CA 1
ATOM 872 C C . GLY A 1 113 ? 16.503 -9.955 -26.771 1.00 44.91 113 GLY A C 1
ATOM 873 O O . GLY A 1 113 ? 16.981 -10.932 -27.353 1.00 44.91 113 GLY A O 1
ATOM 874 N N . SER A 1 114 ? 16.398 -8.757 -27.344 1.00 39.97 114 SER A N 1
ATOM 875 C CA . SER A 1 114 ? 17.165 -8.400 -28.527 1.00 39.97 114 SER A CA 1
ATOM 876 C C . SER A 1 114 ? 18.591 -8.104 -28.079 1.00 39.97 114 SER A C 1
ATOM 878 O O . SER A 1 114 ? 18.874 -7.071 -27.471 1.00 39.97 114 SER A O 1
ATOM 880 N N . ARG A 1 115 ? 19.478 -9.055 -28.362 1.00 38.88 115 ARG A N 1
ATOM 881 C CA . ARG A 1 115 ? 20.918 -8.821 -28.440 1.00 38.88 115 ARG A CA 1
ATOM 882 C C . ARG A 1 115 ? 21.175 -7.631 -29.365 1.00 38.88 115 ARG A C 1
ATOM 884 O O . ARG A 1 115 ? 20.668 -7.626 -30.485 1.00 38.88 115 ARG A O 1
ATOM 891 N N . CYS A 1 116 ? 22.006 -6.705 -28.915 1.00 34.25 116 CYS A N 1
ATOM 892 C CA . CYS A 1 116 ? 23.045 -6.115 -29.742 1.00 34.25 116 CYS A CA 1
ATOM 893 C C . CYS A 1 116 ? 24.263 -5.866 -28.854 1.00 34.25 116 CYS A C 1
ATOM 895 O O . CYS A 1 116 ? 24.049 -5.501 -27.675 1.00 34.25 116 CYS A O 1
#

Sequence (116 aa):
MTWVHAIPLYAIKQGLLTVEKKGKKNIFSGRILEIEGLPDLKVEQAFELTDASAERSAAGCTIKLNKEPIVEYLNSNIVLLKWMIAEGYGDRRTLERRIQGMEKMAGGSAAAGSRC

InterPro domains:
  IPR015932 Aconitase, domain 2 [G3DSA:3.40.1060.10] (2-111)
  IPR036008 Aconitase, iron-sulfur domain [SSF53732] (4-106)
  IPR050926 Aconitase/IPM Isomerase [PTHR43160] (7-104)

Secondary structure (DSSP, 8-state):
--HHHHHHHHHHHTTSB-S-STT--BTTTTSEEEE-S-TT--HHHHHHHHHTTGGGT-SEEEE---HHHHHHHHHHHHHHHHHHHHTT-S-HHHHHHHHHHHHHHTT---------

pLDDT: mean 86.05, std 14.42, range [34.25, 95.88]

Foldseek 3Di:
DQPLVVVVVVCVVVVQADPDPVVTRQVQAAAEAEEEDPADDAPVSVVSNFVSSVVSNHPGYDYHYDVVNVLVVLVVVLVVLVVCVVVVDDDNVVSVVVSLVSCVSSVNDNPPDDDD

Organism: Klebsiella pneumoniae (NCBI:txid573)

Radius of gyration: 19.67 Å; chains: 1; bounding box: 42×24×59 Å